Protein AF-A0A538I455-F1 (afdb_monomer_lite)

pLDDT: mean 86.12, std 9.15, range [51.06, 96.88]

Secondary structure (DSSP, 8-state):
-PPPHHHHHT-S---HHHHHHHHHHHHHHHHHTHHHHHHHHHHH-SS---TT-HHHHHHHHHHHHHTT--HHHHHHHHHHHHTT-S-S-HHHHHHHHHHHHH-SPPP----SSS---------TTS-HHHHHHHHHHHHHHTT----------S--

Structure (mmCIF, N/CA/C/O backbone):
data_AF-A0A538I455-F1
#
_entry.id   AF-A0A538I455-F1
#
loop_
_atom_site.group_PDB
_atom_site.id
_atom_site.type_symbol
_atom_site.label_atom_id
_atom_site.label_alt_id
_atom_site.label_comp_id
_atom_site.label_asym_id
_atom_site.label_entity_id
_atom_site.label_seq_id
_atom_site.pdbx_PDB_ins_code
_atom_site.Cartn_x
_atom_site.Cartn_y
_atom_site.Cartn_z
_atom_site.occupancy
_atom_site.B_iso_or_equiv
_atom_site.auth_seq_id
_atom_site.auth_comp_id
_atom_site.auth_asym_id
_atom_site.auth_atom_id
_atom_site.pdbx_PDB_model_num
ATOM 1 N N . MET A 1 1 ? -7.491 6.453 -8.815 1.00 58.16 1 MET A N 1
ATOM 2 C CA . MET A 1 1 ? -7.646 7.457 -7.732 1.00 58.16 1 MET A CA 1
ATOM 3 C C . MET A 1 1 ? -7.651 6.734 -6.393 1.00 58.16 1 MET A C 1
ATOM 5 O O . MET A 1 1 ? -8.251 5.670 -6.310 1.00 58.16 1 MET A O 1
ATOM 9 N N . SER A 1 2 ? -6.960 7.247 -5.371 1.00 68.75 2 SER A N 1
ATOM 10 C CA . SER A 1 2 ? -6.979 6.633 -4.034 1.00 68.75 2 SER A CA 1
ATOM 11 C C . SER A 1 2 ? -8.321 6.889 -3.351 1.00 68.75 2 SER A C 1
ATOM 13 O O . SER A 1 2 ? -8.759 8.043 -3.315 1.00 68.75 2 SER A O 1
ATOM 15 N N . ARG A 1 3 ? -8.932 5.843 -2.785 1.00 77.00 3 ARG A N 1
ATOM 16 C CA . ARG A 1 3 ? -10.174 5.975 -2.017 1.00 77.00 3 ARG A CA 1
ATOM 17 C C . ARG A 1 3 ? -9.982 6.846 -0.775 1.00 77.00 3 ARG A C 1
ATOM 19 O O . ARG A 1 3 ? -8.917 6.812 -0.155 1.00 77.00 3 ARG A O 1
ATOM 26 N N . THR A 1 4 ? -11.006 7.606 -0.410 1.00 85.56 4 THR A N 1
ATOM 27 C CA . THR A 1 4 ? -11.114 8.224 0.917 1.00 85.56 4 THR A CA 1
ATOM 28 C C . THR A 1 4 ? -11.367 7.156 1.982 1.00 85.56 4 THR A C 1
ATOM 30 O O . THR A 1 4 ? -11.704 6.010 1.671 1.00 85.56 4 THR A O 1
ATOM 33 N N . TRP A 1 5 ? -11.217 7.513 3.258 1.00 84.81 5 TRP A N 1
ATOM 34 C CA . TRP A 1 5 ? -11.590 6.606 4.344 1.00 84.81 5 TRP A CA 1
ATOM 35 C C . TRP A 1 5 ? -13.082 6.270 4.316 1.00 84.81 5 TRP A C 1
ATOM 37 O O . TRP A 1 5 ? -13.432 5.103 4.453 1.00 84.81 5 TRP A O 1
ATOM 47 N N . SER A 1 6 ? -13.945 7.245 4.037 1.00 85.69 6 SER A N 1
ATOM 48 C CA . SER A 1 6 ? -15.386 7.028 3.871 1.00 85.69 6 SER A CA 1
ATOM 49 C C . SER A 1 6 ? -15.688 6.015 2.757 1.00 85.69 6 SER A C 1
ATOM 51 O O . SER A 1 6 ? -16.388 5.033 2.993 1.00 85.69 6 SER A O 1
ATOM 53 N N . GLU A 1 7 ? -15.063 6.152 1.583 1.00 86.75 7 GLU A N 1
ATOM 54 C CA . GLU A 1 7 ? -15.203 5.187 0.478 1.00 86.75 7 GLU A CA 1
ATOM 55 C C . GLU A 1 7 ? -14.644 3.800 0.834 1.00 86.75 7 GLU A C 1
ATOM 57 O O . GLU A 1 7 ? -15.235 2.776 0.488 1.00 86.75 7 GLU A O 1
ATOM 62 N N . LEU A 1 8 ? -13.507 3.738 1.539 1.00 86.88 8 LEU A N 1
ATOM 63 C CA . LEU A 1 8 ? -12.912 2.476 1.982 1.00 86.88 8 LEU A CA 1
ATOM 64 C C . LEU A 1 8 ? -13.834 1.732 2.953 1.00 86.88 8 LEU A C 1
ATOM 66 O O . LEU A 1 8 ? -13.941 0.511 2.863 1.00 86.88 8 LEU A O 1
ATOM 70 N N . LEU A 1 9 ? -14.480 2.446 3.874 1.00 87.44 9 LEU A N 1
ATOM 71 C CA . LEU A 1 9 ? -15.401 1.869 4.853 1.00 87.44 9 LEU A CA 1
ATOM 72 C C . LEU A 1 9 ? -16.805 1.609 4.272 1.00 87.44 9 LEU A C 1
ATOM 74 O O . LEU A 1 9 ? -17.616 0.951 4.920 1.00 87.44 9 LEU A O 1
ATOM 78 N N . GLY A 1 10 ? -17.075 2.073 3.047 1.00 83.06 10 GLY A N 1
ATOM 79 C CA . GLY A 1 10 ? -18.357 1.920 2.359 1.00 83.06 10 GLY A CA 1
ATOM 80 C C . GLY A 1 10 ? -19.434 2.903 2.824 1.00 83.06 10 GLY A C 1
ATOM 81 O O . GLY A 1 10 ? -20.615 2.563 2.783 1.00 83.06 10 GLY A O 1
ATOM 82 N N . ASP A 1 11 ? -19.047 4.077 3.319 1.00 82.25 11 ASP A N 1
ATOM 83 C CA . ASP A 1 11 ? -19.977 5.157 3.653 1.00 82.25 11 ASP A CA 1
ATOM 84 C C . ASP A 1 11 ? -20.532 5.828 2.392 1.00 82.25 11 ASP A C 1
ATOM 86 O O . ASP A 1 11 ? -19.905 5.803 1.335 1.00 82.25 11 ASP A O 1
ATOM 90 N N . ALA A 1 12 ? -21.726 6.415 2.510 1.00 68.56 12 ALA A N 1
ATOM 91 C CA . ALA A 1 12 ? -22.483 6.907 1.361 1.00 68.56 12 ALA A CA 1
ATOM 92 C C . ALA A 1 12 ? -21.843 8.118 0.658 1.00 68.56 12 ALA A C 1
ATOM 94 O O . ALA A 1 12 ? -21.961 8.207 -0.556 1.00 68.56 12 ALA A O 1
ATOM 95 N N . GLU A 1 13 ? -21.173 9.025 1.380 1.00 67.94 13 GLU A N 1
ATOM 96 C CA . GLU A 1 13 ? -20.595 10.246 0.796 1.00 67.94 13 GLU A CA 1
ATOM 97 C C . GLU A 1 13 ? -19.341 10.692 1.578 1.00 67.94 13 GLU A C 1
ATOM 99 O O . GLU A 1 13 ? -19.416 10.836 2.805 1.00 67.94 13 GLU A O 1
ATOM 104 N N . PRO A 1 14 ? -18.196 10.928 0.911 1.00 70.56 14 PRO A N 1
ATOM 105 C CA . PRO A 1 14 ? -17.048 11.585 1.524 1.00 70.56 14 PRO A CA 1
ATOM 106 C C . PRO A 1 14 ? -17.303 13.085 1.752 1.00 70.56 14 PRO A C 1
ATOM 108 O O . PRO A 1 14 ? -17.900 13.758 0.917 1.00 70.56 14 PRO A O 1
ATOM 111 N N . GLY A 1 15 ? -16.838 13.626 2.881 1.00 73.31 15 GLY A N 1
ATOM 112 C CA . GLY A 1 15 ? -16.952 15.059 3.203 1.00 73.31 15 GLY A CA 1
ATOM 113 C C . GLY A 1 15 ? -15.698 15.877 2.858 1.00 73.31 15 GLY A C 1
ATOM 114 O O . GLY A 1 15 ? -14.644 15.315 2.584 1.00 73.31 15 GLY A O 1
ATOM 115 N N . GLU A 1 16 ? -15.757 17.211 2.974 1.00 72.56 16 GLU A N 1
ATOM 116 C CA . GLU A 1 16 ? -14.608 18.120 2.731 1.00 72.56 16 GLU A CA 1
ATOM 117 C C . GLU A 1 16 ? -13.348 17.730 3.534 1.00 72.56 16 GLU A C 1
ATOM 119 O O . GLU A 1 16 ? -12.230 17.744 3.021 1.00 72.56 16 GLU A O 1
ATOM 124 N N . ARG A 1 17 ? -13.534 17.276 4.783 1.00 74.31 17 ARG A N 1
ATOM 125 C CA . ARG A 1 17 ? -12.448 16.754 5.633 1.00 74.31 17 ARG A CA 1
ATOM 126 C C . ARG A 1 17 ? -11.765 15.518 5.036 1.00 74.31 17 ARG A C 1
ATOM 128 O O . ARG A 1 17 ? -10.554 15.375 5.173 1.00 74.31 17 ARG A O 1
ATOM 135 N N . ASP A 1 18 ? -12.510 14.649 4.353 1.00 77.94 18 ASP A N 1
ATOM 136 C CA . ASP A 1 18 ? -11.951 13.456 3.709 1.00 77.94 18 ASP A CA 1
ATOM 137 C C . ASP A 1 18 ? -11.071 13.826 2.509 1.00 77.94 18 ASP A C 1
ATOM 139 O O . ASP A 1 18 ? -10.076 13.154 2.226 1.00 77.94 18 ASP A O 1
ATOM 143 N N . GLU A 1 19 ? -11.408 14.906 1.803 1.00 77.56 19 GLU A N 1
ATOM 144 C CA . GLU A 1 19 ? -10.633 15.391 0.662 1.00 77.56 19 GLU A CA 1
ATOM 145 C C . GLU A 1 19 ? -9.313 16.038 1.092 1.00 77.56 19 GLU A C 1
ATOM 147 O O . GLU A 1 19 ? -8.262 15.746 0.507 1.00 77.56 19 GLU A O 1
ATOM 152 N N . GLU A 1 20 ? -9.344 16.854 2.149 1.00 79.88 20 GLU A N 1
ATOM 153 C CA . GLU A 1 20 ? -8.145 17.423 2.772 1.00 79.88 20 GLU A CA 1
ATOM 154 C C . GLU A 1 20 ? -7.225 16.321 3.315 1.00 79.88 20 GLU A C 1
ATOM 156 O O . GLU A 1 20 ? -6.017 16.311 3.038 1.00 79.88 20 GLU A O 1
ATOM 161 N N . GLU A 1 21 ? -7.790 15.335 4.023 1.00 79.75 21 GLU A N 1
ATOM 162 C CA . GLU A 1 21 ? -7.0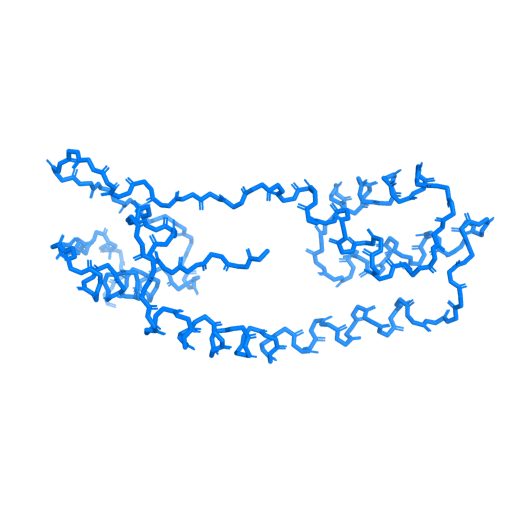47 14.169 4.502 1.00 79.75 21 GLU A CA 1
ATOM 163 C C . GLU A 1 21 ? -6.425 13.374 3.351 1.00 79.75 21 GLU A C 1
ATOM 165 O O . GLU A 1 21 ? -5.260 12.972 3.453 1.00 79.75 21 GLU A O 1
ATOM 170 N N . ARG A 1 22 ? -7.155 13.175 2.246 1.00 80.75 22 ARG A N 1
ATOM 171 C CA . ARG A 1 22 ? -6.667 12.475 1.048 1.00 80.75 22 ARG A CA 1
ATOM 172 C C . ARG A 1 22 ? -5.489 13.206 0.410 1.00 80.75 22 ARG A C 1
ATOM 174 O O . ARG A 1 22 ? -4.485 12.566 0.094 1.00 80.75 22 ARG A O 1
ATOM 181 N N . SER A 1 23 ? -5.568 14.529 0.265 1.00 80.56 23 SER A N 1
ATOM 182 C CA . SER A 1 23 ? -4.467 15.347 -0.264 1.00 80.56 23 SER A CA 1
ATOM 183 C C . SER A 1 23 ? -3.2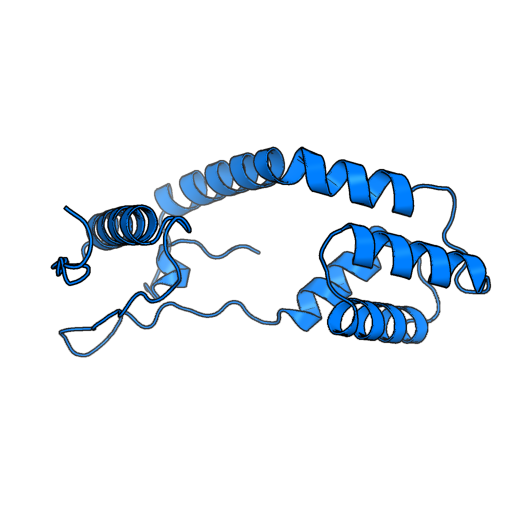19 15.254 0.627 1.00 80.56 23 SER A C 1
ATOM 185 O O . SER A 1 23 ? -2.119 14.933 0.160 1.00 80.56 23 SER A O 1
ATOM 187 N N . GLY A 1 24 ? -3.393 15.416 1.943 1.00 86.00 24 GLY A N 1
ATOM 188 C CA . GLY A 1 24 ? -2.305 15.290 2.914 1.00 86.00 24 GLY A CA 1
ATOM 189 C C . GLY A 1 24 ? -1.732 13.870 3.011 1.00 86.00 24 GLY A C 1
ATOM 190 O O . GLY A 1 24 ? -0.535 13.690 3.250 1.00 86.00 24 GLY A O 1
ATOM 191 N N . PHE A 1 25 ? -2.556 12.837 2.834 1.00 84.56 25 PHE A N 1
ATOM 192 C CA . PHE A 1 25 ? -2.116 11.445 2.740 1.00 84.56 25 PHE A CA 1
ATOM 193 C C . PHE A 1 25 ? -1.286 11.207 1.477 1.00 84.56 25 PHE A C 1
ATOM 195 O O . PHE A 1 25 ? -0.199 10.639 1.574 1.00 84.56 25 PHE A O 1
ATOM 202 N N . PHE A 1 26 ? -1.738 11.693 0.318 1.00 85.50 26 PHE A N 1
ATOM 203 C CA . PHE A 1 26 ? -1.023 11.522 -0.945 1.00 85.50 26 PHE A CA 1
ATOM 204 C C . PHE A 1 26 ? 0.358 12.185 -0.924 1.00 85.50 26 PHE A C 1
ATOM 206 O O . PHE A 1 26 ? 1.333 11.572 -1.359 1.00 85.50 26 PHE A O 1
ATOM 213 N N . SER A 1 27 ? 0.483 13.390 -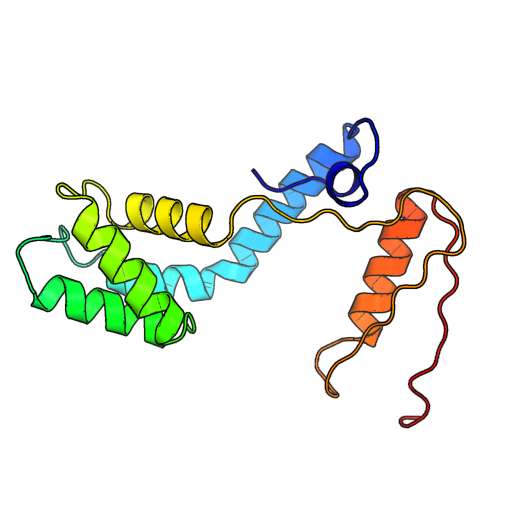0.350 1.00 87.94 27 SER A N 1
ATOM 214 C CA . SER A 1 27 ? 1.801 14.020 -0.190 1.00 87.94 27 SER A CA 1
ATOM 215 C C . SER A 1 27 ? 2.722 13.178 0.693 1.00 87.94 27 SER A C 1
ATOM 217 O O . SER A 1 27 ? 3.834 12.862 0.280 1.00 87.94 27 SER A O 1
ATOM 219 N N . ARG A 1 28 ? 2.244 12.734 1.865 1.00 88.88 28 ARG A N 1
ATOM 220 C CA . ARG A 1 28 ? 3.024 11.878 2.778 1.00 88.88 28 ARG A CA 1
ATOM 221 C C . ARG A 1 28 ? 3.440 10.562 2.122 1.00 88.88 28 ARG A C 1
ATOM 223 O O . ARG A 1 28 ? 4.576 10.127 2.298 1.00 88.88 28 ARG A O 1
ATOM 230 N N . LEU A 1 29 ? 2.546 9.946 1.348 1.00 88.12 29 LEU A N 1
ATOM 231 C CA . LEU A 1 29 ? 2.837 8.731 0.593 1.00 88.12 29 LEU A CA 1
ATOM 232 C C . LEU A 1 29 ? 3.934 8.989 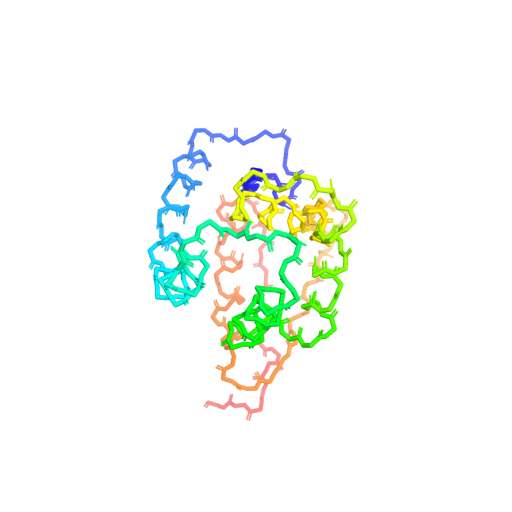-0.446 1.00 88.12 29 LEU A C 1
ATOM 234 O O . LEU A 1 29 ? 4.943 8.284 -0.461 1.00 88.12 29 LEU A O 1
ATOM 238 N N . ARG A 1 30 ? 3.787 10.038 -1.261 1.00 87.94 30 ARG A N 1
ATOM 239 C CA . ARG A 1 30 ? 4.773 10.438 -2.273 1.00 87.94 30 ARG A CA 1
ATOM 240 C C . ARG A 1 30 ? 6.152 10.709 -1.670 1.00 87.94 30 ARG A C 1
ATOM 242 O O . ARG A 1 30 ? 7.158 10.363 -2.302 1.00 87.94 30 ARG A O 1
ATOM 249 N N . ASP A 1 31 ? 6.192 11.302 -0.481 1.00 90.88 31 ASP A N 1
ATOM 250 C CA . ASP A 1 31 ? 7.424 11.592 0.253 1.00 90.88 31 ASP A CA 1
ATOM 251 C C . ASP A 1 31 ? 8.044 10.305 0.816 1.00 90.88 31 ASP A C 1
ATOM 253 O O . ASP A 1 31 ? 9.240 10.069 0.641 1.00 90.88 31 ASP A O 1
ATOM 257 N N . SER A 1 32 ? 7.230 9.415 1.395 1.00 90.75 32 SER A N 1
ATOM 258 C CA . SER A 1 32 ? 7.690 8.117 1.912 1.00 90.75 32 SER A CA 1
ATOM 259 C C . SER A 1 32 ? 8.254 7.200 0.819 1.00 90.75 32 SER A C 1
ATOM 261 O O . SER A 1 32 ? 9.230 6.489 1.047 1.00 90.75 32 SER A O 1
ATOM 263 N N . LEU A 1 33 ? 7.698 7.276 -0.395 1.00 89.69 33 LEU A N 1
ATOM 264 C CA . LEU A 1 33 ? 8.130 6.498 -1.557 1.00 89.69 33 LEU A CA 1
ATOM 265 C C . LEU A 1 33 ? 9.265 7.167 -2.343 1.00 89.69 33 LEU A C 1
ATOM 267 O O . LEU A 1 33 ? 9.711 6.631 -3.355 1.00 89.69 33 LEU A O 1
ATOM 271 N N . ALA A 1 34 ? 9.758 8.335 -1.918 1.00 89.25 34 ALA A N 1
ATOM 272 C CA . ALA A 1 34 ? 10.732 9.097 -2.696 1.00 89.25 34 ALA A CA 1
ATOM 273 C C . ALA A 1 34 ? 12.057 8.347 -2.914 1.00 89.25 34 ALA A C 1
ATOM 275 O O . ALA A 1 34 ? 12.702 8.551 -3.940 1.00 89.25 34 ALA A O 1
ATOM 276 N N . LYS A 1 35 ? 12.475 7.490 -1.974 1.00 85.00 35 LYS A N 1
ATOM 277 C CA . LYS A 1 35 ? 13.693 6.676 -2.120 1.00 85.00 35 LYS A CA 1
ATOM 278 C C . LYS A 1 35 ? 13.503 5.562 -3.155 1.00 85.00 35 LYS A C 1
ATOM 280 O O . LYS A 1 35 ? 14.301 5.479 -4.081 1.00 85.00 35 LYS A O 1
ATOM 285 N N . SER A 1 36 ? 12.430 4.778 -3.036 1.00 83.50 36 SER A N 1
ATOM 286 C CA . SER A 1 36 ? 12.108 3.696 -3.978 1.00 83.50 36 SER A CA 1
ATOM 287 C C . SER A 1 36 ? 11.845 4.230 -5.384 1.00 83.50 36 SER A C 1
ATOM 289 O O . SER A 1 36 ? 12.354 3.680 -6.354 1.00 83.50 36 SER A O 1
ATOM 291 N N . ARG A 1 37 ? 11.139 5.366 -5.498 1.00 82.88 37 ARG A N 1
ATOM 292 C CA . ARG A 1 37 ? 10.908 6.038 -6.782 1.00 82.88 37 ARG A CA 1
ATOM 293 C C . ARG A 1 37 ? 12.220 6.424 -7.456 1.00 82.88 37 ARG A C 1
ATOM 295 O O . ARG A 1 37 ? 12.386 6.100 -8.616 1.00 82.88 37 ARG A O 1
ATOM 302 N N . ARG A 1 38 ? 13.158 7.071 -6.749 1.00 81.06 38 ARG A N 1
ATOM 303 C CA . ARG A 1 38 ? 14.466 7.427 -7.336 1.00 81.06 38 ARG A CA 1
ATOM 304 C C . ARG A 1 38 ? 15.222 6.195 -7.828 1.00 81.06 38 ARG A C 1
ATOM 306 O O . ARG A 1 38 ? 15.663 6.201 -8.967 1.00 81.06 38 ARG A O 1
ATOM 313 N N . ALA A 1 39 ? 15.284 5.137 -7.017 1.00 76.12 39 ALA A N 1
ATOM 314 C CA . ALA A 1 39 ? 15.963 3.898 -7.392 1.00 76.12 39 ALA A CA 1
ATOM 315 C C . ALA A 1 39 ? 15.372 3.256 -8.662 1.00 76.12 39 ALA A C 1
ATOM 317 O O . ALA A 1 39 ? 16.128 2.806 -9.514 1.00 76.12 39 ALA A O 1
ATOM 318 N N . LEU A 1 40 ? 14.043 3.257 -8.817 1.00 75.81 40 LEU A N 1
ATOM 319 C CA . LEU A 1 40 ? 13.377 2.759 -10.026 1.00 75.81 40 LEU A CA 1
ATOM 320 C C . LEU A 1 40 ? 13.561 3.711 -11.218 1.00 75.81 40 LEU A C 1
ATOM 322 O O . LEU A 1 40 ? 13.934 3.285 -12.304 1.00 75.81 40 LEU A O 1
ATOM 326 N N . THR A 1 41 ? 13.343 5.013 -11.027 1.00 74.94 41 THR A N 1
ATOM 327 C CA . THR A 1 41 ? 13.432 6.020 -12.095 1.00 74.94 41 THR A CA 1
ATOM 328 C C . THR A 1 41 ? 14.849 6.137 -12.661 1.00 74.94 41 THR A C 1
ATOM 330 O O . THR A 1 41 ? 14.997 6.289 -13.865 1.00 74.94 41 THR A O 1
ATOM 333 N N . GLU A 1 42 ? 15.895 6.013 -11.841 1.00 70.00 42 GLU A N 1
ATOM 334 C CA . GLU A 1 42 ? 17.288 6.013 -12.315 1.00 70.00 42 GLU A CA 1
ATOM 335 C C . GLU A 1 42 ? 17.590 4.848 -13.269 1.00 70.00 42 GLU A C 1
ATOM 337 O O . GLU A 1 42 ? 18.3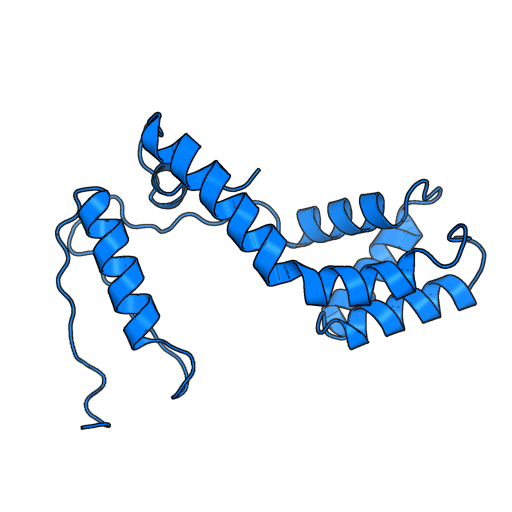98 5.012 -14.178 1.00 70.00 42 GLU A O 1
ATOM 342 N N . GLN A 1 43 ? 16.928 3.699 -13.101 1.00 65.25 43 GLN A N 1
ATOM 343 C CA . GLN A 1 43 ? 17.076 2.552 -14.004 1.00 65.25 43 GLN A CA 1
ATOM 344 C C . GLN A 1 43 ? 16.186 2.675 -15.254 1.00 65.25 43 GLN A C 1
ATOM 346 O O . GLN A 1 43 ? 16.577 2.231 -16.327 1.00 65.25 43 GLN A O 1
ATOM 351 N N . LEU A 1 44 ? 15.017 3.320 -15.134 1.00 66.19 44 LEU A N 1
ATOM 352 C CA . LEU A 1 44 ? 14.030 3.471 -16.215 1.00 66.19 44 LEU A CA 1
ATOM 353 C C . LEU A 1 44 ? 14.291 4.667 -17.154 1.00 66.19 44 LEU A C 1
ATOM 355 O O . LEU A 1 44 ? 13.800 4.675 -18.277 1.00 66.19 44 LEU A O 1
ATOM 359 N N . VAL A 1 45 ? 15.018 5.700 -16.708 1.00 60.78 45 VAL A N 1
ATOM 360 C CA . VAL A 1 45 ? 15.225 6.973 -17.444 1.00 60.78 45 VAL A CA 1
ATOM 361 C C . VAL A 1 45 ? 16.500 6.973 -18.302 1.00 60.78 45 VAL A C 1
ATOM 363 O O . VAL A 1 45 ? 16.809 7.962 -18.969 1.00 60.78 45 VAL A O 1
ATOM 366 N N . ALA A 1 46 ? 17.246 5.868 -18.339 1.00 53.75 46 ALA A N 1
ATOM 367 C CA . ALA A 1 46 ? 18.461 5.738 -19.138 1.00 53.75 46 ALA A CA 1
ATOM 368 C C . ALA A 1 46 ? 18.153 5.599 -20.647 1.00 53.75 46 ALA A C 1
ATOM 370 O O . ALA A 1 46 ? 18.313 4.530 -21.222 1.00 53.75 46 ALA A O 1
ATOM 371 N N . ALA A 1 47 ? 17.759 6.720 -21.266 1.00 51.06 47 ALA A N 1
ATOM 372 C CA . ALA A 1 47 ? 17.456 6.911 -22.687 1.00 51.06 47 ALA A CA 1
ATOM 373 C C . ALA A 1 47 ? 16.250 6.103 -23.208 1.00 51.06 47 ALA A C 1
ATOM 375 O O . ALA A 1 47 ? 15.779 5.184 -22.552 1.00 51.06 47 ALA A O 1
ATOM 376 N N . ALA A 1 48 ? 15.687 6.537 -24.343 1.00 62.16 48 ALA A N 1
ATOM 377 C CA . ALA A 1 48 ? 14.459 5.999 -24.932 1.00 62.16 48 ALA A CA 1
ATOM 378 C C . ALA A 1 48 ? 14.424 4.466 -24.859 1.00 62.16 48 ALA A C 1
ATOM 380 O O . ALA A 1 48 ? 15.327 3.807 -25.369 1.00 62.16 48 ALA A O 1
ATOM 381 N N . PHE A 1 49 ? 13.405 3.926 -24.190 1.00 77.38 49 PHE A N 1
ATOM 382 C CA . PHE A 1 49 ? 13.200 2.490 -24.147 1.00 77.38 49 PHE A CA 1
ATOM 383 C C . PHE A 1 49 ? 12.917 2.007 -25.569 1.00 77.38 49 PHE A C 1
ATOM 385 O O . PHE A 1 49 ? 11.889 2.359 -26.148 1.00 77.38 49 PHE A O 1
ATOM 392 N N . ASP A 1 50 ? 13.855 1.258 -26.138 1.00 82.00 50 ASP A N 1
ATOM 393 C CA . ASP A 1 50 ? 13.683 0.636 -27.440 1.00 82.00 50 ASP A CA 1
ATOM 394 C C . ASP A 1 50 ? 13.048 -0.738 -27.234 1.00 82.00 50 ASP A C 1
ATOM 396 O O . ASP A 1 50 ? 13.702 -1.678 -26.796 1.00 82.00 50 ASP A O 1
ATOM 400 N N . ALA A 1 51 ? 11.755 -0.854 -27.540 1.00 81.81 51 ALA A N 1
ATOM 401 C CA . ALA A 1 51 ? 11.025 -2.112 -27.403 1.00 81.81 51 ALA A CA 1
ATOM 402 C C . ALA A 1 51 ? 11.519 -3.211 -28.368 1.00 81.81 51 ALA A C 1
ATOM 404 O O . ALA A 1 51 ? 11.122 -4.364 -28.209 1.00 81.81 51 ALA A O 1
ATOM 405 N N . SER A 1 52 ? 12.358 -2.868 -29.356 1.00 83.81 52 SER A N 1
ATOM 406 C CA . SER A 1 52 ? 13.011 -3.828 -30.254 1.00 83.81 52 SER A CA 1
ATOM 407 C C . SER A 1 52 ? 14.359 -4.349 -29.741 1.00 83.81 52 SER A C 1
ATOM 409 O O . SER A 1 52 ? 14.933 -5.243 -30.362 1.00 83.81 52 SER A O 1
ATOM 411 N N . ASP A 1 53 ? 14.855 -3.809 -28.624 1.00 86.94 53 ASP A N 1
ATOM 412 C CA . ASP A 1 53 ? 16.109 -4.199 -27.984 1.00 86.94 53 ASP A CA 1
ATOM 413 C C . ASP A 1 53 ? 15.853 -5.160 -26.810 1.00 86.94 53 ASP A C 1
ATOM 415 O O . ASP A 1 53 ? 15.342 -4.764 -25.760 1.00 86.94 53 ASP A O 1
ATOM 419 N N . ASP A 1 54 ? 16.253 -6.425 -26.962 1.00 88.12 54 ASP A N 1
ATOM 420 C CA . ASP A 1 54 ? 16.148 -7.441 -25.904 1.00 88.12 54 ASP A CA 1
ATOM 421 C C . ASP A 1 54 ? 16.919 -7.031 -24.627 1.00 88.12 54 ASP A C 1
ATOM 423 O O . ASP A 1 54 ? 16.482 -7.322 -23.511 1.00 88.12 54 ASP A O 1
ATOM 427 N N . GLU A 1 55 ? 18.026 -6.284 -24.752 1.00 87.25 55 GLU A N 1
ATOM 428 C CA . GLU A 1 55 ? 18.814 -5.806 -23.604 1.00 87.25 55 GLU A CA 1
ATOM 429 C C . GLU A 1 55 ? 18.060 -4.725 -22.806 1.00 87.25 55 GLU A C 1
ATOM 431 O O . GLU A 1 55 ? 18.272 -4.549 -21.601 1.00 87.25 55 GLU A O 1
ATOM 436 N N . ALA A 1 56 ? 17.147 -3.984 -23.442 1.00 86.19 56 ALA A N 1
ATOM 437 C CA . ALA A 1 56 ? 16.283 -3.034 -22.748 1.00 86.19 56 ALA A CA 1
ATOM 438 C C . ALA A 1 56 ? 15.266 -3.754 -21.849 1.00 86.19 56 ALA A C 1
ATOM 440 O O . ALA A 1 56 ? 15.057 -3.331 -20.705 1.00 86.19 56 ALA A O 1
ATOM 441 N N . TRP A 1 57 ? 14.684 -4.857 -22.326 1.00 89.31 57 TRP A N 1
ATOM 442 C CA . TRP A 1 57 ? 13.764 -5.695 -21.553 1.00 89.31 57 TRP A CA 1
ATOM 443 C C . TRP A 1 57 ? 14.450 -6.358 -20.356 1.00 89.31 57 TRP A C 1
ATOM 445 O O . TRP A 1 57 ? 13.925 -6.304 -19.241 1.00 89.31 57 TRP A O 1
ATOM 455 N N . GLU A 1 58 ? 15.661 -6.883 -20.547 1.00 89.75 58 GLU A N 1
ATOM 456 C CA . GLU A 1 58 ? 16.441 -7.519 -19.478 1.00 89.75 58 GLU A CA 1
ATOM 457 C C . GLU A 1 58 ? 16.791 -6.519 -18.355 1.00 89.75 58 GLU A C 1
ATOM 459 O O . GLU A 1 58 ? 16.634 -6.809 -17.164 1.00 89.75 58 GLU A O 1
ATOM 464 N N . ARG A 1 59 ? 17.167 -5.281 -18.717 1.00 87.38 59 ARG A N 1
ATOM 465 C CA . ARG A 1 59 ? 17.416 -4.194 -17.750 1.00 87.38 59 ARG A CA 1
ATOM 466 C C . ARG A 1 59 ? 16.160 -3.787 -16.981 1.00 87.38 59 ARG A C 1
ATOM 468 O O . ARG A 1 59 ? 16.246 -3.494 -15.785 1.00 87.38 59 ARG A O 1
ATOM 475 N N . LEU A 1 60 ? 15.002 -3.750 -17.642 1.00 88.31 60 LEU A N 1
ATOM 476 C CA . LEU A 1 60 ? 13.721 -3.475 -16.989 1.00 88.31 60 LEU A CA 1
ATOM 477 C C . LEU A 1 60 ? 13.377 -4.568 -15.969 1.00 88.31 60 LEU A C 1
ATOM 479 O O . LEU A 1 60 ? 13.011 -4.250 -14.834 1.00 88.31 60 LEU A O 1
ATOM 483 N N . GLU A 1 61 ? 13.523 -5.838 -16.344 1.00 91.38 61 GLU A N 1
ATOM 484 C CA . GLU A 1 61 ? 13.306 -6.972 -15.445 1.00 91.38 61 GLU A CA 1
ATOM 485 C C . GLU A 1 61 ? 14.219 -6.892 -14.211 1.00 91.38 61 GLU A C 1
ATOM 487 O O . GLU A 1 61 ? 13.734 -6.961 -13.074 1.00 91.38 61 GLU A O 1
ATOM 492 N N . GLU A 1 62 ? 15.520 -6.654 -14.406 1.00 89.25 62 GLU A N 1
ATOM 493 C CA . GLU A 1 62 ? 16.470 -6.512 -13.299 1.00 89.25 62 GLU A CA 1
ATOM 494 C C . GLU A 1 62 ? 16.087 -5.347 -12.374 1.00 89.25 62 GLU A C 1
ATOM 496 O O . GLU A 1 62 ? 16.101 -5.486 -11.145 1.00 89.25 62 GLU A O 1
ATOM 501 N N . ALA A 1 63 ? 15.698 -4.203 -12.946 1.00 87.25 63 ALA A N 1
ATOM 502 C CA . ALA A 1 63 ? 15.277 -3.033 -12.186 1.00 87.25 63 ALA A CA 1
ATOM 503 C C . ALA A 1 63 ? 14.038 -3.316 -11.320 1.00 87.25 63 ALA A C 1
ATOM 505 O O . ALA A 1 63 ? 14.005 -2.927 -10.149 1.00 87.25 63 ALA A O 1
ATOM 506 N N . LEU A 1 64 ? 13.042 -4.022 -11.862 1.00 89.94 64 LEU A N 1
ATOM 507 C CA . LEU A 1 64 ? 11.829 -4.409 -11.136 1.00 89.94 64 LEU A CA 1
ATOM 508 C C . LEU A 1 64 ? 12.134 -5.411 -10.015 1.00 89.94 64 LEU A C 1
ATOM 510 O O . LEU A 1 64 ? 11.645 -5.253 -8.894 1.00 89.94 64 LEU A O 1
ATOM 514 N N . ILE A 1 65 ? 12.993 -6.402 -10.269 1.00 90.69 65 ILE A N 1
ATOM 515 C CA . ILE A 1 65 ? 13.420 -7.370 -9.247 1.00 90.69 65 ILE A CA 1
ATOM 516 C C . ILE A 1 65 ? 14.186 -6.668 -8.121 1.00 90.69 65 ILE A C 1
ATOM 518 O O . ILE A 1 65 ? 13.883 -6.883 -6.947 1.00 90.69 65 ILE A O 1
ATOM 522 N N . ARG A 1 66 ? 15.135 -5.785 -8.458 1.00 87.69 66 ARG A N 1
ATOM 523 C CA . ARG A 1 66 ? 15.890 -4.982 -7.481 1.00 87.69 66 ARG A CA 1
ATOM 524 C C . ARG A 1 66 ? 14.983 -4.033 -6.688 1.00 87.69 66 ARG A C 1
ATOM 526 O O . ARG A 1 66 ? 15.323 -3.657 -5.570 1.00 87.69 66 ARG A O 1
ATOM 533 N N . GLY A 1 67 ? 13.843 -3.653 -7.262 1.00 87.62 67 GLY A N 1
ATOM 534 C CA . GLY A 1 67 ? 12.794 -2.853 -6.636 1.00 87.62 67 GLY A CA 1
ATOM 535 C C . GLY A 1 67 ? 11.815 -3.628 -5.749 1.00 87.62 67 GLY A C 1
ATOM 536 O O . GLY A 1 67 ? 10.779 -3.066 -5.402 1.00 87.62 67 GLY A O 1
ATOM 537 N N . ASP A 1 68 ? 12.111 -4.883 -5.396 1.00 91.00 68 ASP A N 1
ATOM 538 C CA . ASP A 1 68 ? 11.273 -5.758 -4.560 1.00 91.00 68 ASP A CA 1
ATOM 539 C C . ASP A 1 68 ? 9.898 -6.117 -5.169 1.00 91.00 68 ASP A C 1
ATOM 541 O O . ASP A 1 68 ? 8.971 -6.486 -4.445 1.00 91.00 68 ASP A O 1
ATOM 545 N N . VAL A 1 69 ? 9.742 -6.065 -6.499 1.00 91.44 69 VAL A N 1
ATOM 546 C CA . VAL A 1 69 ? 8.495 -6.496 -7.174 1.00 91.44 69 VAL A CA 1
ATOM 547 C C . VAL A 1 69 ? 8.331 -8.022 -7.140 1.00 91.44 69 VAL A C 1
ATOM 549 O O . VAL A 1 69 ? 7.221 -8.536 -7.006 1.00 91.44 69 VAL A O 1
ATOM 552 N N . GLY A 1 70 ? 9.449 -8.751 -7.184 1.00 94.19 70 GLY A N 1
ATOM 553 C CA . GLY A 1 70 ? 9.491 -10.212 -7.160 1.00 94.19 70 GLY A CA 1
ATOM 554 C C . GLY A 1 70 ? 9.307 -10.852 -8.539 1.00 94.19 70 GLY A C 1
ATOM 555 O O . GLY A 1 70 ? 8.556 -10.369 -9.381 1.00 94.19 70 GLY A O 1
ATOM 556 N N . VAL A 1 71 ? 9.982 -11.986 -8.751 1.00 96.50 71 VAL A N 1
ATOM 557 C CA . VAL A 1 71 ? 10.105 -12.648 -10.066 1.00 96.50 71 VAL A CA 1
ATOM 558 C C . VAL A 1 71 ? 8.759 -12.906 -10.764 1.00 96.50 71 VAL A C 1
ATOM 560 O O . VAL A 1 71 ? 8.633 -12.528 -11.926 1.00 96.50 71 VAL A O 1
ATOM 563 N N . PRO A 1 72 ? 7.723 -13.482 -10.113 1.00 96.62 72 PRO A N 1
ATOM 564 C CA . PRO A 1 72 ? 6.478 -13.799 -10.816 1.00 96.62 72 PRO A CA 1
ATOM 565 C C . PRO A 1 72 ? 5.728 -12.556 -11.309 1.00 96.62 72 PRO A C 1
ATOM 567 O O . PRO A 1 72 ? 5.172 -12.568 -12.403 1.00 96.62 72 PRO A O 1
ATOM 570 N N . ALA A 1 73 ? 5.713 -11.490 -10.504 1.00 95.94 73 ALA A N 1
ATOM 571 C CA . ALA A 1 73 ? 5.046 -10.244 -10.863 1.00 95.94 73 ALA A CA 1
ATOM 572 C C . ALA A 1 73 ? 5.835 -9.484 -11.934 1.00 95.94 73 ALA A C 1
ATOM 574 O O . ALA A 1 73 ? 5.234 -8.968 -12.871 1.00 95.94 73 ALA A O 1
ATOM 575 N N . THR A 1 74 ? 7.169 -9.469 -11.842 1.00 95.44 74 THR A N 1
ATOM 576 C CA . THR A 1 74 ? 8.027 -8.875 -12.871 1.00 95.44 74 THR A CA 1
ATOM 577 C C . THR A 1 74 ? 7.834 -9.549 -14.227 1.00 95.44 74 THR A C 1
ATOM 579 O O . THR A 1 74 ? 7.578 -8.853 -15.205 1.00 95.44 74 THR A O 1
ATOM 582 N N . ALA A 1 75 ? 7.890 -10.883 -14.285 1.00 96.00 75 ALA A N 1
ATOM 583 C CA . ALA A 1 75 ? 7.719 -11.626 -15.534 1.00 96.00 75 ALA A CA 1
ATOM 584 C C . ALA A 1 75 ? 6.349 -11.361 -16.182 1.00 96.00 75 ALA A C 1
ATOM 586 O O . ALA A 1 75 ? 6.250 -11.192 -17.395 1.00 96.00 75 ALA A O 1
ATOM 587 N N . GLU A 1 76 ? 5.287 -11.277 -15.374 1.00 96.88 76 GLU A N 1
ATOM 588 C CA . GLU A 1 76 ? 3.956 -10.923 -15.871 1.00 96.88 76 GLU A CA 1
ATOM 589 C C . GLU A 1 76 ? 3.902 -9.484 -16.402 1.00 96.88 76 GLU A C 1
ATOM 591 O O . GLU A 1 76 ? 3.341 -9.257 -17.471 1.00 96.88 76 GLU A O 1
ATOM 596 N N . LEU A 1 77 ? 4.499 -8.517 -15.699 1.00 95.19 77 LEU A N 1
ATOM 597 C CA . LEU A 1 77 ? 4.531 -7.117 -16.135 1.00 95.19 77 LEU A CA 1
ATOM 598 C C . LEU A 1 77 ? 5.300 -6.943 -17.449 1.00 95.19 77 LEU A C 1
ATOM 600 O O . LEU A 1 77 ? 4.796 -6.280 -18.351 1.00 95.19 77 LEU A O 1
ATOM 604 N N . VAL A 1 78 ? 6.477 -7.562 -17.582 1.00 93.50 78 VAL A N 1
ATOM 605 C CA . VAL A 1 78 ? 7.280 -7.522 -18.817 1.00 93.50 78 VAL A CA 1
ATOM 606 C C . VAL A 1 78 ? 6.492 -8.111 -19.983 1.00 93.50 78 VAL A C 1
ATOM 608 O O . VAL A 1 78 ? 6.297 -7.430 -20.984 1.00 93.50 78 VAL A O 1
ATOM 611 N N . ARG A 1 79 ? 5.912 -9.306 -19.812 1.00 94.94 79 ARG A N 1
ATOM 612 C CA . ARG A 1 79 ? 5.084 -9.961 -20.837 1.00 94.94 79 ARG A CA 1
ATOM 613 C C . ARG A 1 79 ? 3.916 -9.085 -21.301 1.00 94.94 79 ARG A C 1
ATOM 615 O O . ARG A 1 79 ? 3.564 -9.087 -22.480 1.00 94.94 79 ARG A O 1
ATOM 622 N N . ARG A 1 80 ? 3.259 -8.376 -20.377 1.00 95.00 80 ARG A N 1
ATOM 623 C CA . ARG A 1 80 ? 2.159 -7.464 -20.724 1.00 95.00 80 ARG A CA 1
ATOM 624 C C . ARG A 1 80 ? 2.655 -6.235 -21.472 1.00 95.00 80 ARG A C 1
ATOM 626 O O . ARG A 1 80 ? 2.035 -5.857 -22.459 1.00 95.00 80 ARG A O 1
ATOM 633 N N . LEU A 1 81 ? 3.774 -5.654 -21.045 1.00 92.50 81 LEU A N 1
ATOM 634 C CA . LEU A 1 81 ? 4.395 -4.518 -21.721 1.00 92.50 81 LEU A CA 1
ATOM 635 C C . LEU A 1 81 ? 4.845 -4.879 -23.143 1.00 92.50 81 LEU A C 1
ATOM 637 O O . LEU A 1 81 ? 4.523 -4.140 -24.067 1.00 92.50 81 LEU A O 1
ATOM 641 N N . GLU A 1 82 ? 5.495 -6.027 -23.348 1.00 90.62 82 GLU A N 1
ATOM 642 C CA . GLU A 1 82 ? 5.885 -6.527 -24.678 1.00 90.62 82 GLU A CA 1
ATOM 643 C C . GLU A 1 82 ? 4.676 -6.668 -25.616 1.00 90.62 82 GLU A C 1
ATOM 645 O O . GLU A 1 82 ? 4.748 -6.358 -26.805 1.00 90.62 82 GLU A O 1
ATOM 650 N N . ALA A 1 83 ? 3.526 -7.085 -25.078 1.00 92.25 83 ALA A N 1
ATOM 651 C CA . ALA A 1 83 ? 2.297 -7.248 -25.847 1.00 92.25 83 ALA A CA 1
ATOM 652 C C . ALA A 1 83 ? 1.629 -5.920 -26.260 1.00 92.25 83 ALA A C 1
ATOM 654 O O . ALA A 1 83 ? 0.749 -5.939 -27.125 1.00 92.25 83 ALA A O 1
ATOM 655 N N . ARG A 1 84 ? 2.021 -4.772 -25.681 1.00 87.00 84 ARG A N 1
ATOM 656 C CA . ARG A 1 84 ? 1.442 -3.452 -26.006 1.00 87.00 84 ARG A CA 1
ATOM 657 C C . ARG A 1 84 ? 1.856 -2.919 -27.381 1.00 87.00 84 ARG A C 1
ATOM 659 O O . ARG A 1 84 ? 1.169 -2.049 -27.913 1.00 87.00 84 ARG A O 1
ATOM 666 N N . GLY A 1 85 ? 2.941 -3.424 -27.969 1.00 80.44 85 GLY A N 1
ATOM 667 C CA . GLY A 1 85 ? 3.488 -2.894 -29.220 1.00 80.44 85 GLY A CA 1
ATOM 668 C C . GLY A 1 85 ? 4.251 -1.585 -28.996 1.00 80.44 85 GLY A C 1
ATOM 669 O O . GLY A 1 85 ? 5.294 -1.587 -28.350 1.00 80.44 85 GLY A O 1
ATOM 670 N N . GLU A 1 86 ? 3.766 -0.464 -29.541 1.00 78.19 86 GLU A N 1
ATOM 671 C CA . GLU A 1 86 ? 4.441 0.833 -29.387 1.00 78.19 86 GLU A CA 1
ATOM 672 C C . GLU A 1 86 ? 4.309 1.374 -27.955 1.00 78.19 86 GLU A C 1
ATOM 674 O O . GLU A 1 86 ? 3.229 1.750 -27.497 1.00 78.19 86 GLU A O 1
ATOM 679 N N . ILE A 1 87 ? 5.441 1.457 -27.256 1.00 81.12 87 ILE A N 1
ATOM 680 C CA . ILE A 1 87 ? 5.541 2.037 -25.917 1.00 81.12 87 ILE A CA 1
ATOM 681 C C . ILE A 1 87 ? 6.080 3.456 -26.067 1.00 81.12 87 ILE A C 1
ATOM 683 O O . ILE A 1 87 ? 7.247 3.653 -26.388 1.00 81.12 87 ILE A O 1
ATOM 687 N N . GLY A 1 88 ? 5.227 4.455 -25.837 1.00 79.56 88 GLY A N 1
ATOM 688 C CA . GLY A 1 88 ? 5.666 5.850 -25.791 1.00 79.56 88 GLY A CA 1
ATOM 689 C C . GLY A 1 88 ? 6.521 6.111 -24.549 1.00 79.56 88 GLY A C 1
ATOM 690 O O . GLY A 1 88 ? 7.747 6.121 -24.592 1.00 79.56 88 GLY A O 1
ATOM 691 N N . SER A 1 89 ? 5.860 6.314 -23.412 1.00 85.94 89 SER A N 1
ATOM 692 C CA . SER A 1 89 ? 6.513 6.454 -22.110 1.00 85.94 89 SER A CA 1
ATOM 693 C C . SER A 1 89 ? 6.472 5.118 -21.376 1.00 85.94 89 SER A C 1
ATOM 695 O O . SER A 1 89 ? 5.401 4.673 -20.961 1.00 85.94 89 SER A O 1
ATOM 697 N N . LEU A 1 90 ? 7.633 4.483 -21.186 1.00 86.06 90 LEU A N 1
ATOM 698 C CA . LEU A 1 90 ? 7.729 3.233 -20.422 1.00 86.06 90 LEU A CA 1
ATOM 699 C C . LEU A 1 90 ? 7.186 3.396 -18.998 1.00 86.06 90 LEU A C 1
ATOM 701 O O . LEU A 1 90 ? 6.527 2.500 -18.483 1.00 86.06 90 LEU A O 1
ATOM 705 N N . ALA A 1 91 ? 7.447 4.543 -18.367 1.00 85.31 91 ALA A N 1
ATOM 706 C CA . ALA A 1 91 ? 6.983 4.814 -17.013 1.00 85.31 91 ALA A CA 1
ATOM 707 C C . ALA A 1 91 ? 5.450 4.853 -16.930 1.00 85.31 91 ALA A C 1
ATOM 709 O O . ALA A 1 91 ? 4.882 4.294 -15.992 1.00 85.31 91 ALA A O 1
ATOM 710 N N . ASP A 1 92 ? 4.791 5.473 -17.912 1.00 87.38 92 ASP A N 1
ATOM 711 C CA . ASP A 1 92 ? 3.329 5.550 -17.949 1.00 87.38 92 ASP A CA 1
ATOM 712 C C . ASP A 1 92 ? 2.722 4.186 -18.296 1.00 87.38 92 ASP A C 1
ATOM 714 O O . ASP A 1 92 ? 1.816 3.729 -17.602 1.00 87.38 92 ASP A O 1
ATOM 718 N N . ALA A 1 93 ? 3.286 3.478 -19.281 1.00 90.56 93 ALA A N 1
ATOM 719 C CA . ALA A 1 93 ? 2.838 2.136 -19.647 1.00 90.56 93 ALA A CA 1
ATOM 720 C C . ALA A 1 93 ? 2.972 1.140 -18.483 1.00 90.56 93 ALA A C 1
ATOM 722 O O . ALA A 1 93 ? 2.054 0.371 -18.206 1.00 90.56 93 ALA A O 1
ATOM 723 N N . LEU A 1 94 ? 4.089 1.186 -17.751 1.00 90.88 94 LEU A N 1
ATOM 724 C CA . LEU A 1 94 ? 4.298 0.368 -16.557 1.00 90.88 94 LEU A CA 1
ATOM 725 C C . LEU A 1 94 ? 3.317 0.742 -15.440 1.00 90.88 94 LEU A C 1
ATOM 727 O O . LEU A 1 94 ? 2.790 -0.144 -14.773 1.00 90.88 94 LEU A O 1
ATOM 731 N N . ALA A 1 95 ? 3.060 2.035 -15.219 1.00 90.06 95 ALA A N 1
ATOM 732 C CA . ALA A 1 95 ? 2.099 2.477 -14.211 1.00 90.06 95 ALA A CA 1
ATOM 733 C C . ALA A 1 95 ? 0.673 1.990 -14.521 1.00 90.06 95 ALA A C 1
ATOM 735 O O . ALA A 1 95 ? -0.045 1.589 -13.602 1.00 90.06 95 ALA A O 1
ATOM 736 N N . GLU A 1 96 ? 0.283 1.991 -15.796 1.00 92.31 96 GLU A N 1
ATOM 737 C CA . GLU A 1 96 ? -0.987 1.431 -16.259 1.00 92.31 96 GLU A CA 1
ATOM 738 C C . GLU A 1 96 ? -1.058 -0.082 -16.021 1.00 92.31 96 GLU A C 1
ATOM 740 O O . GLU A 1 96 ? -1.998 -0.538 -15.374 1.00 92.31 96 GLU A O 1
ATOM 745 N N . GLU A 1 97 ? -0.044 -0.849 -16.438 1.00 93.88 97 GLU A N 1
ATOM 746 C CA . GLU A 1 97 ? -0.014 -2.307 -16.238 1.00 93.88 97 GLU A CA 1
ATOM 747 C C . GLU A 1 97 ? -0.045 -2.714 -14.765 1.00 93.88 97 GLU A C 1
ATOM 749 O O . GLU A 1 97 ? -0.773 -3.625 -14.365 1.00 93.88 97 GLU A O 1
ATOM 754 N N . VAL A 1 98 ? 0.714 -2.006 -13.926 1.00 92.94 98 VAL A N 1
ATOM 755 C CA . VAL A 1 98 ? 0.686 -2.206 -12.475 1.00 92.94 98 VAL A CA 1
ATOM 756 C C . VAL A 1 98 ? -0.712 -1.908 -11.927 1.00 92.94 98 VAL A C 1
ATOM 758 O O . VAL A 1 98 ? -1.219 -2.664 -11.097 1.00 92.94 98 VAL A O 1
ATOM 761 N N . GLY A 1 99 ? -1.358 -0.839 -12.399 1.00 92.38 99 GLY A N 1
ATOM 762 C CA . GLY A 1 99 ? -2.730 -0.494 -12.030 1.00 92.38 99 GLY A CA 1
ATOM 763 C C . GLY A 1 99 ? -3.738 -1.582 -12.404 1.00 92.38 99 GLY A C 1
ATOM 764 O O . GLY A 1 99 ? -4.560 -1.965 -11.571 1.00 92.38 99 GLY A O 1
ATOM 765 N N . GLU A 1 100 ? -3.644 -2.125 -13.615 1.00 93.06 100 GLU A N 1
ATOM 766 C CA . GLU A 1 100 ? -4.498 -3.221 -14.080 1.00 93.06 100 GLU A CA 1
ATOM 767 C C . GLU A 1 100 ? -4.276 -4.513 -13.291 1.00 93.06 100 GLU A C 1
ATOM 769 O O . GLU A 1 100 ? -5.235 -5.218 -12.977 1.00 93.06 100 GLU A O 1
ATOM 774 N N . LEU A 1 101 ? -3.027 -4.825 -12.933 1.00 91.81 101 LEU A N 1
ATOM 775 C CA . LEU A 1 101 ? -2.701 -6.001 -12.129 1.00 91.81 101 LEU A CA 1
ATOM 776 C C . LEU A 1 101 ? -3.262 -5.901 -10.700 1.00 91.81 101 LEU A C 1
ATOM 778 O O . LEU A 1 101 ? -3.712 -6.907 -10.152 1.00 91.81 101 LEU A O 1
ATOM 782 N N . PHE A 1 102 ? -3.263 -4.703 -10.104 1.00 90.44 102 PHE A N 1
ATOM 783 C CA . PHE A 1 102 ? -3.899 -4.464 -8.803 1.00 90.44 102 PHE A CA 1
ATOM 784 C C . PHE A 1 102 ? -5.433 -4.464 -8.875 1.00 90.44 102 PHE A C 1
ATOM 786 O O . PHE A 1 102 ? -6.080 -4.866 -7.906 1.00 90.44 102 PHE A O 1
ATOM 793 N N . GLY A 1 103 ? -6.012 -4.030 -9.997 1.00 89.75 103 GLY A N 1
ATOM 794 C CA . GLY A 1 103 ? -7.456 -3.952 -10.197 1.00 89.75 103 GLY A CA 1
ATOM 795 C C . GLY A 1 103 ? -8.143 -2.907 -9.309 1.00 89.75 103 GLY A C 1
ATOM 796 O O . GLY A 1 103 ? -7.534 -1.944 -8.833 1.00 89.75 103 GLY A O 1
ATOM 797 N N . GLU A 1 104 ? -9.450 -3.078 -9.090 1.00 85.75 104 GLU A N 1
ATOM 798 C CA . GLU A 1 104 ? -10.197 -2.181 -8.210 1.00 85.75 104 GLU A CA 1
ATOM 799 C C . GLU A 1 104 ? -9.806 -2.389 -6.737 1.00 85.75 104 GLU A C 1
ATOM 801 O O . GLU A 1 104 ? -9.819 -3.521 -6.244 1.00 85.75 104 GLU A O 1
ATOM 806 N N . PRO A 1 105 ? -9.526 -1.308 -5.983 1.00 82.00 105 PRO A N 1
ATOM 807 C CA . PRO A 1 105 ? -9.257 -1.416 -4.556 1.00 82.00 105 PRO A CA 1
ATOM 808 C C . PRO A 1 105 ? -10.395 -2.131 -3.811 1.00 82.00 105 PRO A C 1
ATOM 810 O O . PRO A 1 105 ? -11.576 -1.911 -4.086 1.00 82.00 105 PRO A O 1
ATOM 813 N N . ALA A 1 106 ? -10.069 -2.942 -2.807 1.00 82.62 106 ALA A N 1
ATOM 814 C CA . ALA A 1 106 ? -11.078 -3.541 -1.932 1.00 82.62 106 ALA A CA 1
ATOM 815 C C . ALA A 1 106 ? -11.689 -2.501 -0.970 1.00 82.62 106 ALA A C 1
ATOM 817 O O . ALA A 1 106 ? -11.068 -1.481 -0.658 1.00 82.62 106 ALA A O 1
ATOM 818 N N . THR A 1 107 ? -12.914 -2.742 -0.496 1.00 85.69 107 THR A N 1
ATOM 819 C CA . THR A 1 107 ? -13.484 -2.039 0.666 1.00 85.69 107 THR A CA 1
ATOM 820 C C . THR A 1 107 ? -13.243 -2.850 1.934 1.00 85.69 107 THR A C 1
ATOM 822 O O . THR A 1 107 ? -13.127 -4.078 1.908 1.00 85.69 107 THR A O 1
ATOM 825 N N . LEU A 1 108 ? -13.186 -2.169 3.073 1.00 85.50 108 LEU A N 1
ATOM 826 C CA . LEU A 1 108 ? -13.242 -2.822 4.367 1.00 85.50 108 LEU A CA 1
ATOM 827 C C . LEU A 1 108 ? -14.717 -3.084 4.690 1.00 85.50 108 LEU A C 1
ATOM 829 O O . LEU A 1 108 ? -15.493 -2.152 4.870 1.00 85.50 108 LEU A O 1
ATOM 833 N N . ALA A 1 109 ? -15.117 -4.355 4.755 1.00 80.44 109 ALA A N 1
ATOM 834 C CA . ALA A 1 109 ? -16.513 -4.769 4.919 1.00 80.44 109 ALA A CA 1
ATOM 835 C C . ALA A 1 109 ? -17.068 -4.530 6.345 1.00 80.44 109 ALA A C 1
ATOM 837 O O . ALA A 1 109 ? -17.522 -5.463 7.012 1.00 80.44 109 ALA A O 1
ATOM 838 N N . VAL A 1 110 ? -17.050 -3.290 6.833 1.00 83.69 110 VAL A N 1
ATOM 839 C CA . VAL A 1 110 ? -17.481 -2.915 8.194 1.00 83.69 110 VAL A CA 1
ATOM 840 C C . VAL A 1 110 ? -18.959 -2.537 8.305 1.00 83.69 110 VAL A C 1
ATOM 842 O O . VAL A 1 110 ? -19.459 -2.409 9.418 1.00 83.69 110 VAL A O 1
ATOM 845 N N . ASN A 1 111 ? -19.678 -2.442 7.187 1.00 80.88 111 ASN A N 1
ATOM 846 C CA . ASN A 1 111 ? -21.119 -2.182 7.173 1.00 80.88 111 ASN A CA 1
ATOM 847 C C . ASN A 1 111 ? -21.951 -3.453 7.423 1.00 80.88 111 ASN A C 1
ATOM 849 O O . ASN A 1 111 ? -21.533 -4.563 7.085 1.00 80.88 111 ASN A O 1
ATOM 853 N N . GLY A 1 112 ? -23.164 -3.288 7.960 1.00 81.06 112 GLY A N 1
ATOM 854 C CA . GLY A 1 112 ? -24.142 -4.368 8.149 1.00 81.06 112 GLY A CA 1
ATOM 855 C C . GLY A 1 112 ? -24.299 -4.830 9.602 1.00 81.06 112 GLY A C 1
ATOM 856 O O . GLY A 1 112 ? -24.214 -4.031 10.530 1.00 81.06 112 GLY A O 1
ATOM 857 N N . ALA A 1 113 ? -24.591 -6.122 9.798 1.00 84.38 113 ALA A N 1
ATOM 858 C CA . ALA A 1 113 ? -24.888 -6.689 11.116 1.00 84.38 113 ALA A CA 1
ATOM 859 C C . ALA A 1 113 ? -23.678 -6.641 12.068 1.00 84.38 113 ALA A C 1
ATOM 861 O O . ALA A 1 113 ? -22.556 -6.973 11.678 1.00 84.38 113 ALA A O 1
ATOM 862 N N . LEU A 1 114 ? -23.930 -6.264 13.324 1.00 87.69 114 LEU A N 1
ATOM 863 C CA . LEU A 1 114 ? -22.924 -6.116 14.378 1.00 87.69 114 LEU A CA 1
ATOM 864 C C . LEU A 1 114 ? -22.971 -7.284 15.388 1.00 87.69 114 LEU A C 1
ATOM 866 O O . LEU A 1 114 ? -24.051 -7.832 15.616 1.00 87.69 114 LEU A O 1
ATOM 870 N N . PRO A 1 115 ? -21.835 -7.632 16.034 1.00 91.88 115 PRO A N 1
ATOM 871 C CA . PRO A 1 115 ? -20.512 -7.022 15.868 1.00 91.88 115 PRO A CA 1
ATOM 872 C C . PRO A 1 115 ? -19.763 -7.539 14.628 1.00 91.88 115 PRO A C 1
ATOM 874 O O . PRO A 1 115 ? -19.845 -8.714 14.276 1.00 91.88 115 PRO A O 1
ATOM 877 N N . ARG A 1 116 ? -18.969 -6.666 13.996 1.00 91.31 116 ARG A N 1
ATOM 878 C CA . ARG A 1 116 ? -17.988 -7.057 12.971 1.00 91.31 116 ARG A CA 1
ATOM 879 C C . ARG A 1 116 ? -16.645 -7.334 13.638 1.00 91.31 116 ARG A C 1
ATOM 881 O O . ARG A 1 116 ? -16.136 -6.490 14.370 1.00 91.31 116 ARG A O 1
ATOM 888 N N . VAL A 1 117 ? -16.077 -8.510 13.381 1.00 92.38 117 VAL A N 1
ATOM 889 C CA . VAL A 1 117 ? -14.823 -8.955 14.002 1.00 92.38 117 VAL A CA 1
ATOM 890 C C . VAL A 1 117 ? -13.692 -8.880 12.984 1.00 92.38 117 VAL A C 1
ATOM 892 O O . VAL A 1 117 ? -13.745 -9.536 11.946 1.00 92.38 117 VAL A O 1
ATOM 895 N N . ILE A 1 118 ? -12.661 -8.095 13.299 1.00 93.31 118 ILE A N 1
ATOM 896 C CA . ILE A 1 118 ? -11.420 -8.010 12.524 1.00 93.31 118 ILE A CA 1
ATOM 897 C C . ILE A 1 118 ? -10.329 -8.717 13.327 1.00 93.31 118 ILE A C 1
ATOM 899 O O . ILE A 1 118 ? -9.923 -8.237 14.385 1.00 93.31 118 ILE A O 1
ATOM 903 N N . LEU A 1 119 ? -9.856 -9.859 12.826 1.00 94.94 119 LEU A N 1
ATOM 904 C CA . LEU A 1 119 ? -8.724 -10.579 13.405 1.00 94.94 119 LEU A CA 1
ATOM 905 C C . LEU A 1 119 ? -7.441 -10.177 12.673 1.00 94.94 119 LEU A C 1
ATOM 907 O O . LEU A 1 119 ? -7.290 -10.446 11.483 1.00 94.94 119 LEU A O 1
ATOM 911 N N . VAL A 1 120 ? -6.508 -9.551 13.388 1.00 94.75 120 VAL A N 1
ATOM 912 C CA . VAL A 1 120 ? -5.207 -9.156 12.833 1.00 94.75 120 VAL A CA 1
ATOM 913 C C . VAL A 1 120 ? -4.167 -10.218 13.168 1.00 94.75 120 VAL A C 1
ATOM 915 O O . VAL A 1 120 ? -3.909 -10.501 14.336 1.00 94.75 120 VAL A O 1
ATOM 918 N N . VAL A 1 121 ? -3.544 -10.783 12.136 1.00 94.31 121 VAL A N 1
ATOM 919 C CA . VAL A 1 121 ? -2.524 -11.835 12.248 1.00 94.31 121 VAL A CA 1
ATOM 920 C C . VAL A 1 121 ? -1.196 -11.375 11.653 1.00 94.31 121 VAL A C 1
ATOM 922 O O . VAL A 1 121 ? -1.151 -10.473 10.821 1.00 94.31 121 VAL A O 1
ATOM 925 N N . GLY A 1 122 ? -0.093 -11.987 12.084 1.00 93.25 122 GLY A N 1
ATOM 926 C CA . GLY A 1 122 ? 1.234 -11.734 11.521 1.00 93.25 122 GLY A CA 1
ATOM 927 C C . GLY A 1 122 ? 2.363 -11.962 12.521 1.00 93.25 122 GLY A C 1
ATOM 928 O O . GLY A 1 122 ? 2.141 -12.146 13.721 1.00 93.25 122 GLY A O 1
ATOM 929 N N . VAL A 1 123 ? 3.599 -11.912 12.033 1.00 92.62 123 VAL A N 1
ATOM 930 C CA . VAL A 1 123 ? 4.787 -12.156 12.860 1.00 92.62 123 VAL A CA 1
ATOM 931 C C . VAL A 1 123 ? 5.098 -10.981 13.790 1.00 92.62 123 VAL A C 1
ATOM 933 O O . VAL A 1 123 ? 4.508 -9.899 13.722 1.00 92.62 123 VAL A O 1
ATOM 936 N N . ASN A 1 124 ? 5.989 -11.210 14.742 1.00 90.44 124 ASN A N 1
ATOM 937 C CA . ASN A 1 124 ? 6.379 -10.203 15.716 1.00 90.44 124 ASN A CA 1
ATOM 938 C C . ASN A 1 124 ? 7.217 -9.082 15.087 1.00 90.44 124 ASN A C 1
ATOM 940 O O . ASN A 1 124 ? 8.045 -9.340 14.224 1.00 90.44 124 ASN A O 1
ATOM 944 N N . GLY A 1 125 ? 7.017 -7.841 15.544 1.00 90.50 125 GLY A N 1
ATOM 945 C CA . GLY A 1 125 ? 7.786 -6.680 15.074 1.00 90.50 125 GLY A CA 1
ATOM 946 C C . GLY A 1 125 ? 7.273 -6.011 13.791 1.00 90.50 125 GLY A C 1
ATOM 947 O O . GLY A 1 125 ? 7.767 -4.949 13.443 1.00 90.50 125 GLY A O 1
ATOM 948 N N . THR A 1 126 ? 6.236 -6.540 13.132 1.00 92.81 126 THR A N 1
ATOM 949 C CA . THR A 1 126 ? 5.660 -5.952 11.899 1.00 92.81 126 THR A CA 1
ATOM 950 C C . THR A 1 126 ? 4.675 -4.803 12.144 1.00 92.81 126 THR A C 1
ATOM 952 O O . THR A 1 126 ? 4.056 -4.302 11.211 1.00 92.81 126 THR A O 1
ATOM 955 N N . GLY A 1 127 ? 4.497 -4.382 13.401 1.00 94.00 127 GLY A N 1
ATOM 956 C CA . GLY A 1 127 ? 3.631 -3.253 13.750 1.00 94.00 127 GLY A CA 1
ATOM 957 C C . GLY A 1 127 ? 2.141 -3.580 13.908 1.00 94.00 127 GLY A C 1
ATOM 958 O O . GLY A 1 127 ? 1.331 -2.659 13.852 1.00 94.00 127 GLY A O 1
ATOM 959 N N . LYS A 1 128 ? 1.760 -4.847 14.148 1.00 95.62 128 LYS A N 1
ATOM 960 C CA . LYS A 1 128 ? 0.355 -5.269 14.352 1.00 95.62 128 LYS A CA 1
ATOM 961 C C . LYS A 1 128 ? -0.404 -4.404 15.366 1.00 95.62 128 LYS A C 1
ATOM 963 O O . LYS A 1 128 ? -1.427 -3.827 15.023 1.00 95.62 128 LYS A O 1
ATOM 968 N N . THR A 1 129 ? 0.116 -4.261 16.587 1.00 94.75 129 THR A N 1
ATOM 969 C CA . THR A 1 129 ? -0.520 -3.467 17.656 1.00 94.75 129 THR A CA 1
ATOM 970 C C . THR A 1 129 ? -0.670 -1.997 17.261 1.00 94.75 129 THR A C 1
ATOM 972 O O . THR A 1 129 ? -1.716 -1.393 17.486 1.00 94.75 129 THR A O 1
ATOM 975 N N . THR A 1 130 ? 0.342 -1.436 16.591 1.00 95.56 130 THR A N 1
ATOM 976 C CA . THR A 1 130 ? 0.302 -0.067 16.062 1.00 95.56 130 THR A CA 1
ATOM 977 C C . THR A 1 130 ? -0.770 0.088 14.983 1.00 95.56 130 THR A C 1
ATOM 979 O O . THR A 1 130 ? -1.486 1.087 14.972 1.00 95.56 130 THR A O 1
ATOM 982 N N . MET A 1 131 ? -0.901 -0.888 14.081 1.00 95.31 131 MET A N 1
ATOM 983 C CA . MET A 1 131 ? -1.934 -0.898 13.046 1.00 95.31 131 MET A CA 1
ATOM 984 C C . MET A 1 131 ? -3.332 -1.006 13.665 1.00 95.31 131 MET A C 1
ATOM 986 O O . MET A 1 131 ? -4.193 -0.210 13.305 1.00 95.31 131 MET A O 1
ATOM 990 N N . ILE A 1 132 ? -3.531 -1.890 14.652 1.00 96.12 132 ILE A N 1
ATOM 991 C CA . ILE A 1 132 ? -4.800 -2.031 15.389 1.00 96.12 132 ILE A CA 1
ATOM 992 C C . ILE A 1 132 ? -5.210 -0.697 16.020 1.00 96.12 132 ILE A C 1
ATOM 994 O O . ILE A 1 132 ? -6.346 -0.271 15.846 1.00 96.12 132 ILE A O 1
ATOM 998 N N . GLY A 1 133 ? -4.290 -0.005 16.701 1.00 96.62 133 GLY A N 1
ATOM 999 C CA . GLY A 1 133 ? -4.571 1.303 17.300 1.00 96.62 133 GLY A CA 1
ATOM 1000 C C . GLY A 1 133 ? -4.943 2.368 16.264 1.00 96.62 133 GLY A C 1
ATOM 1001 O O . GLY A 1 133 ? -5.927 3.081 16.444 1.00 96.62 133 GLY A O 1
ATOM 1002 N N . LYS A 1 134 ? -4.205 2.441 15.146 1.00 95.31 134 LYS A N 1
ATOM 1003 C CA . LYS A 1 134 ? -4.513 3.365 14.038 1.00 95.31 134 LYS A CA 1
ATOM 1004 C C . LYS A 1 134 ? -5.875 3.072 13.408 1.00 95.31 134 LYS A C 1
ATOM 1006 O O . LYS A 1 134 ? -6.636 4.000 13.159 1.00 95.31 134 LYS A O 1
ATOM 1011 N N . LEU A 1 135 ? -6.184 1.798 13.169 1.00 94.44 135 LEU A N 1
ATOM 1012 C CA . LEU A 1 135 ? -7.463 1.374 12.609 1.00 94.44 135 LEU A CA 1
ATOM 1013 C C . LEU A 1 135 ? -8.616 1.662 13.577 1.00 94.44 135 LEU A C 1
ATOM 1015 O O . LEU A 1 135 ? -9.646 2.167 13.148 1.00 94.44 135 LEU A O 1
ATOM 1019 N N . ALA A 1 136 ? -8.439 1.398 14.874 1.00 95.44 136 ALA A N 1
ATOM 1020 C CA . ALA A 1 136 ? -9.436 1.702 15.897 1.00 95.44 136 ALA A CA 1
ATOM 1021 C C . ALA A 1 136 ? -9.725 3.207 15.984 1.00 95.44 136 ALA A C 1
ATOM 1023 O O . ALA A 1 136 ? -10.891 3.595 16.008 1.00 95.44 136 ALA A O 1
ATOM 1024 N N . ALA A 1 137 ? -8.681 4.045 15.966 1.00 94.31 137 ALA A N 1
ATOM 1025 C CA . ALA A 1 137 ? -8.826 5.498 15.932 1.00 94.31 137 ALA A CA 1
ATOM 1026 C C . ALA A 1 137 ? -9.583 5.958 14.678 1.00 94.31 137 ALA A C 1
ATOM 1028 O O . ALA A 1 137 ? -10.568 6.679 14.801 1.00 94.31 137 ALA A O 1
ATOM 1029 N N . LYS A 1 138 ? -9.203 5.467 13.489 1.00 91.00 138 LYS A N 1
ATOM 1030 C CA . LYS A 1 138 ? -9.891 5.809 12.236 1.00 91.00 138 LYS A CA 1
ATOM 1031 C C . LYS A 1 138 ? -11.350 5.347 12.222 1.00 91.00 138 LYS A C 1
ATOM 1033 O O . LYS A 1 138 ? -12.232 6.117 11.872 1.00 91.00 138 LYS A O 1
ATOM 1038 N N . LEU A 1 139 ? -11.652 4.131 12.669 1.00 92.12 139 LEU A N 1
ATOM 1039 C CA . LEU A 1 139 ? -13.040 3.666 12.779 1.00 92.12 139 LEU A CA 1
ATOM 1040 C C . LEU A 1 139 ? -13.860 4.537 13.750 1.00 92.12 139 LEU A C 1
ATOM 1042 O O . LEU A 1 139 ? -15.007 4.864 13.447 1.00 92.12 139 LEU A O 1
ATOM 1046 N N . ALA A 1 140 ? -13.279 4.952 14.879 1.00 91.88 140 ALA A N 1
ATOM 1047 C CA . ALA A 1 140 ? -13.937 5.838 15.838 1.00 91.88 140 ALA A CA 1
ATOM 1048 C C . ALA A 1 140 ? -14.158 7.261 15.287 1.00 91.88 140 ALA A C 1
ATOM 1050 O O . ALA A 1 140 ? -15.234 7.821 15.487 1.00 91.88 140 ALA A O 1
ATOM 1051 N N . GLU A 1 141 ? -13.192 7.824 14.550 1.00 90.44 141 GLU A N 1
ATOM 1052 C CA . GLU A 1 141 ? -13.328 9.109 13.835 1.00 90.44 141 GLU A CA 1
ATOM 1053 C C . GLU A 1 141 ? -14.491 9.081 12.834 1.00 90.44 141 GLU A C 1
ATOM 1055 O O . GLU A 1 141 ? -15.220 10.062 12.700 1.00 90.44 141 GLU A O 1
ATOM 1060 N N . HIS A 1 142 ? -14.723 7.928 12.204 1.00 88.62 142 HIS A N 1
ATOM 1061 C CA . HIS A 1 142 ? -15.867 7.688 11.327 1.00 88.62 142 HIS A CA 1
ATOM 1062 C C . HIS A 1 142 ? -17.128 7.219 12.094 1.00 88.62 142 HIS A C 1
ATOM 1064 O O . HIS A 1 142 ? -18.072 6.712 11.498 1.00 88.62 142 HIS A O 1
ATOM 1070 N N . GLY A 1 143 ? -17.201 7.377 13.418 1.00 88.81 143 GLY A N 1
ATOM 1071 C CA . GLY A 1 143 ? -18.426 7.162 14.204 1.00 88.81 143 GLY A CA 1
ATOM 1072 C C . GLY A 1 143 ? -18.762 5.704 14.536 1.00 88.81 143 GLY A C 1
ATOM 1073 O O . GLY A 1 143 ? -19.878 5.416 14.970 1.00 88.81 143 GLY A O 1
ATOM 1074 N N . ARG A 1 144 ? -17.829 4.763 14.352 1.00 90.38 144 ARG A N 1
ATOM 1075 C CA . ARG A 1 144 ? -18.036 3.354 14.725 1.00 90.38 144 ARG A CA 1
ATOM 1076 C C . ARG A 1 144 ? -17.723 3.145 16.208 1.00 90.38 144 ARG A C 1
ATOM 1078 O O . ARG A 1 144 ? -16.761 3.698 16.735 1.00 90.38 144 ARG A O 1
ATOM 1085 N N . SER A 1 145 ? -18.497 2.284 16.873 1.00 93.25 145 SER A N 1
ATOM 1086 C CA . SER A 1 145 ? -18.154 1.786 18.212 1.00 93.25 145 SER A CA 1
ATOM 1087 C C . SER A 1 145 ? -17.119 0.668 18.091 1.00 93.25 145 SER A C 1
ATOM 1089 O O . SER A 1 145 ? -17.355 -0.320 17.392 1.00 93.25 145 SER A O 1
ATOM 1091 N N . VAL A 1 146 ? -15.967 0.828 18.745 1.00 95.50 146 VAL A N 1
ATOM 1092 C CA . VAL A 1 146 ? -14.827 -0.091 18.622 1.00 95.50 146 VAL A CA 1
ATOM 1093 C C . VAL A 1 146 ? -14.468 -0.675 19.983 1.00 95.50 146 VAL A C 1
ATOM 1095 O O . VAL A 1 146 ? -14.293 0.052 20.957 1.00 95.50 146 VAL A O 1
ATOM 1098 N N . VAL A 1 147 ? -14.297 -1.996 20.025 1.00 96.69 147 VAL A N 1
ATOM 1099 C CA . VAL A 1 147 ? -13.721 -2.722 21.162 1.00 96.69 147 VAL A CA 1
ATOM 1100 C C . VAL A 1 147 ? -12.431 -3.386 20.696 1.00 96.69 147 VAL A C 1
ATOM 1102 O O . VAL A 1 147 ? -12.434 -4.121 19.710 1.00 96.69 147 VAL A O 1
ATOM 1105 N N . VAL A 1 148 ? -11.327 -3.136 21.403 1.00 96.69 148 VAL A N 1
ATOM 1106 C CA . VAL A 1 148 ? -10.027 -3.758 21.114 1.00 96.69 148 VAL A CA 1
ATOM 1107 C C . VAL A 1 148 ? -9.774 -4.887 22.107 1.00 96.69 148 VAL A C 1
ATOM 1109 O O . VAL A 1 148 ? -9.694 -4.657 23.312 1.00 96.69 148 VAL A O 1
ATOM 1112 N N . GLY A 1 149 ? -9.629 -6.111 21.598 1.00 95.25 149 GLY A N 1
ATOM 1113 C CA . GLY A 1 149 ? -9.236 -7.273 22.394 1.00 95.25 149 GLY A CA 1
ATOM 1114 C C . GLY A 1 149 ? -7.719 -7.456 22.407 1.00 95.25 149 GLY A C 1
ATOM 1115 O O . GLY A 1 149 ? -7.114 -7.687 21.361 1.00 95.25 149 GLY A O 1
ATOM 1116 N N . ALA A 1 150 ? -7.097 -7.397 23.586 1.00 93.25 150 ALA A N 1
ATOM 1117 C CA . ALA A 1 150 ? -5.667 -7.657 23.765 1.00 93.25 150 ALA A CA 1
ATOM 1118 C C . ALA A 1 150 ? -5.376 -9.172 23.805 1.00 93.25 150 ALA A C 1
ATOM 1120 O O . ALA A 1 150 ? -5.079 -9.736 24.854 1.00 93.25 150 ALA A O 1
ATOM 1121 N N . ALA A 1 151 ? -5.508 -9.838 22.655 1.00 91.50 151 ALA A N 1
ATOM 1122 C CA . ALA A 1 151 ? -5.332 -11.289 22.529 1.00 91.50 151 ALA A CA 1
ATOM 1123 C C . ALA A 1 151 ? -3.872 -11.738 22.288 1.00 91.50 151 ALA A C 1
ATOM 1125 O O . ALA A 1 151 ? -3.597 -12.935 22.284 1.00 91.50 151 ALA A O 1
ATOM 1126 N N . ASP A 1 152 ? -2.930 -10.807 22.092 1.00 90.12 152 ASP A N 1
ATOM 1127 C CA . ASP A 1 152 ? -1.493 -11.109 21.989 1.00 90.12 152 ASP A CA 1
ATOM 1128 C C . ASP A 1 152 ? -0.886 -11.221 23.398 1.00 90.12 152 ASP A C 1
ATOM 1130 O O . ASP A 1 152 ? -0.307 -10.276 23.926 1.00 90.12 152 ASP A O 1
ATOM 1134 N N . THR A 1 153 ? -1.096 -12.367 24.050 1.00 89.56 153 THR A N 1
ATOM 1135 C CA . THR A 1 153 ? -0.737 -12.589 25.464 1.00 89.56 153 THR A CA 1
ATOM 1136 C C . THR A 1 153 ? 0.654 -13.192 25.662 1.00 89.56 153 THR A C 1
ATOM 1138 O O . THR A 1 153 ? 1.006 -13.581 26.773 1.00 89.56 153 THR A O 1
ATOM 1141 N N . PHE A 1 154 ? 1.442 -13.340 24.594 1.00 83.06 154 PHE A N 1
ATOM 1142 C CA . PHE A 1 154 ? 2.763 -13.973 24.670 1.00 83.06 154 PHE A CA 1
ATOM 1143 C C . PHE A 1 154 ? 3.869 -12.996 25.099 1.00 83.06 154 PHE A C 1
ATOM 1145 O O . PHE A 1 154 ? 4.946 -13.419 25.515 1.00 83.06 154 PHE A O 1
ATOM 1152 N N . ARG A 1 155 ? 3.629 -1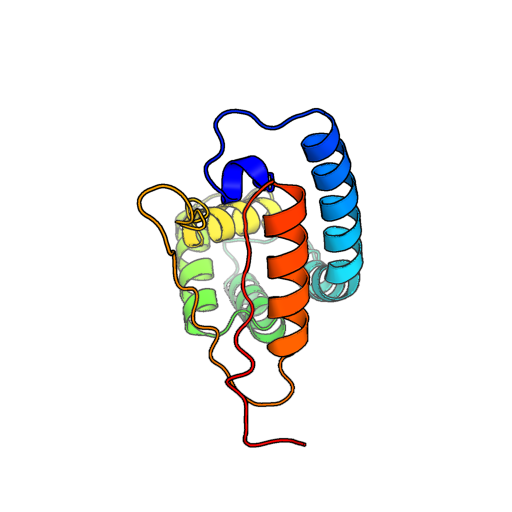1.686 24.985 1.00 71.75 155 ARG A N 1
ATOM 1153 C CA . ARG A 1 155 ? 4.607 -10.631 25.275 1.00 71.75 155 ARG A CA 1
ATOM 1154 C C . ARG A 1 155 ? 4.068 -9.723 26.383 1.00 71.75 155 ARG A C 1
ATOM 1156 O O . ARG A 1 155 ? 2.936 -9.265 26.271 1.00 71.75 155 ARG A O 1
ATOM 1163 N N . ALA A 1 156 ? 4.870 -9.504 27.427 1.00 57.91 156 ALA A N 1
ATOM 1164 C CA . ALA A 1 156 ? 4.597 -8.567 28.522 1.00 57.91 156 ALA A CA 1
ATOM 1165 C C . ALA A 1 156 ? 5.299 -7.227 28.279 1.00 57.91 156 ALA A C 1
ATOM 1167 O O . ALA A 1 156 ? 6.432 -7.261 27.741 1.00 57.91 156 ALA A O 1
#

Foldseek 3Di:
DDDFLCVQQPHDDDDPVSVVVVVVVVVVVCVVCVVLCCLLCVQQVPDDQDLVDPVSLVSNLVSCVVSVVDNVNSVVLSVVLNVVPDDDRPVVSSVVSVDVVCDDDHHDHCDDDDDDDDDFDDDPPPCRVVVLVVVQVSCVVVPDDDDDDPPVPPDD

Radius of gyration: 20.41 Å; chains: 1; bounding box: 44×32×59 Å

Sequence (156 aa):
MSRTWSELLGDAEPGERDEEERSGFFSRLRDSLAKSRRALTEQLVAAAFDASDDEAWERLEEALIRGDVGVPATAELVRRLEARGEIGSLADALAEEVGELFGEPATLAVNGALPRVILVVGVNGTGKTTMIGKLAAKLAEHGRSVVVGAADTFRA